Protein AF-A0A645C7M7-F1 (afdb_monomer)

Nearest PDB structures (foldseek):
  3euj-assembly1_A-2  TM=3.164E-01  e=4.384E+00  [Haemophilus] ducreyi 35000HP
  5kso-assembly1_A  TM=2.383E-01  e=7.328E+00  Homo sapiens

Organism: NCBI:txid1076179

Radius of gyration: 16.19 Å; Cα contacts (8 Å, |Δi|>4): 203; chains: 1; bounding box: 40×30×44 Å

Foldseek 3Di:
DVVVVLVVVDQAAAQAAEWFKAFAADPNDTGPHIYDYADFDAPQQADPPPPHHLVCPLVVRCVSDDPVTDHHYDDDCPPCVPPVVVSVVVSVVVCVVVVHDDDDSSVVDDPDDGHHWYWDWDDDPSDPHIGTYIDDDDD

pLDDT: mean 92.8, std 8.86, range [32.25, 98.12]

InterPro domains:
  IPR002509 NodB homology domain [PS51677] (1-103)

Structure (mmCIF, N/CA/C/O backbone):
data_AF-A0A645C7M7-F1
#
_entry.id   AF-A0A645C7M7-F1
#
loop_
_atom_site.group_PDB
_atom_site.id
_atom_site.type_symbol
_atom_site.label_atom_id
_atom_site.label_alt_id
_atom_site.label_comp_id
_atom_site.label_asym_id
_atom_site.label_entity_id
_atom_site.label_seq_id
_atom_site.pdbx_PDB_ins_code
_atom_site.Cartn_x
_atom_site.Cartn_y
_atom_site.Cartn_z
_atom_site.occupancy
_atom_site.B_iso_or_equiv
_atom_site.auth_seq_id
_atom_site.auth_comp_id
_atom_site.auth_asym_id
_atom_site.auth_atom_id
_atom_site.pdbx_PDB_model_num
ATOM 1 N N . MET A 1 1 ? -9.293 14.257 11.957 1.00 81.69 1 MET A N 1
ATOM 2 C CA . MET A 1 1 ? -9.566 13.842 10.559 1.00 81.69 1 MET A CA 1
ATOM 3 C C . MET A 1 1 ? -10.352 12.536 10.499 1.00 81.69 1 MET A C 1
ATOM 5 O O . MET A 1 1 ? -11.421 12.541 9.910 1.00 81.69 1 MET A O 1
ATOM 9 N N . LEU A 1 2 ? -9.898 11.456 11.148 1.00 90.31 2 LEU A N 1
ATOM 10 C CA . LEU A 1 2 ? -10.588 10.152 11.132 1.00 90.31 2 LEU A CA 1
ATOM 11 C C . LEU A 1 2 ? -12.057 10.227 11.597 1.00 90.31 2 LEU A C 1
ATOM 13 O O . LEU A 1 2 ? -12.950 9.805 10.874 1.00 90.31 2 LEU A O 1
ATOM 17 N N . THR A 1 3 ? -12.328 10.889 12.725 1.00 92.62 3 THR A N 1
ATOM 18 C CA . THR A 1 3 ? -13.693 11.095 13.259 1.00 92.62 3 THR A CA 1
ATOM 19 C C . THR A 1 3 ? -14.603 11.945 12.365 1.00 92.62 3 THR A C 1
ATOM 21 O O . THR A 1 3 ? -15.824 11.850 12.452 1.00 92.62 3 THR A O 1
ATOM 24 N N . LEU A 1 4 ? -14.033 12.787 11.494 1.00 94.00 4 LEU A N 1
ATOM 25 C CA . LEU A 1 4 ? -14.804 13.523 10.488 1.00 94.00 4 LEU A CA 1
ATOM 26 C C . LEU A 1 4 ? -15.176 12.611 9.317 1.00 94.00 4 LEU A C 1
ATOM 28 O O . LEU A 1 4 ? -16.325 12.631 8.887 1.00 94.00 4 LEU A O 1
ATOM 32 N N . LYS A 1 5 ? -14.220 11.804 8.836 1.00 93.50 5 LYS A N 1
ATOM 33 C CA . LYS A 1 5 ? -14.413 10.853 7.729 1.00 93.50 5 LYS A CA 1
ATOM 34 C C . LYS A 1 5 ? -15.441 9.770 8.064 1.00 93.50 5 LYS A C 1
ATOM 36 O O . LYS A 1 5 ? -16.193 9.368 7.187 1.00 93.50 5 LYS A O 1
ATOM 41 N N . GLU A 1 6 ? -15.520 9.369 9.331 1.00 93.81 6 GLU A N 1
ATOM 42 C CA . GLU A 1 6 ? -16.493 8.386 9.827 1.00 93.81 6 GLU A CA 1
ATOM 43 C C . GLU A 1 6 ? -17.948 8.747 9.479 1.00 93.81 6 GLU A C 1
ATOM 45 O O . GLU A 1 6 ? -18.754 7.883 9.147 1.00 93.81 6 GLU A O 1
ATOM 50 N N . LYS A 1 7 ? -18.277 10.044 9.459 1.00 95.62 7 LYS A N 1
ATOM 51 C CA . LYS A 1 7 ? -19.629 10.541 9.151 1.00 95.62 7 LYS A CA 1
ATOM 52 C C . LYS A 1 7 ? -20.054 10.321 7.696 1.00 95.62 7 LYS A C 1
ATOM 54 O O . LYS A 1 7 ? -21.224 10.499 7.378 1.00 95.62 7 LYS A O 1
ATOM 59 N N . PHE A 1 8 ? -19.111 9.999 6.812 1.00 95.19 8 PHE A N 1
ATOM 60 C CA . PHE A 1 8 ? -19.372 9.767 5.391 1.00 95.19 8 PHE A CA 1
ATOM 61 C C . PHE A 1 8 ? -19.624 8.294 5.066 1.00 95.19 8 PHE A C 1
ATOM 63 O O . PHE A 1 8 ? -19.978 7.994 3.929 1.00 95.19 8 PHE A O 1
ATOM 70 N N . HIS A 1 9 ? -19.460 7.389 6.040 1.00 92.81 9 HIS A N 1
ATOM 71 C CA . HIS A 1 9 ? -19.729 5.958 5.878 1.00 92.81 9 HIS A CA 1
ATOM 72 C C . HIS A 1 9 ? -18.999 5.343 4.673 1.00 92.81 9 HIS A C 1
ATOM 74 O O . HIS A 1 9 ? -19.567 4.564 3.904 1.00 92.81 9 HIS A O 1
ATOM 80 N N . PHE A 1 10 ? -17.729 5.719 4.484 1.00 96.00 10 PHE A N 1
ATOM 81 C CA . PHE A 1 10 ? -16.894 5.077 3.475 1.00 96.00 10 PHE A CA 1
ATOM 82 C C . PHE A 1 10 ? -16.757 3.587 3.781 1.00 96.00 10 PHE A C 1
ATOM 84 O O . PHE A 1 10 ? -16.712 3.172 4.935 1.00 96.00 10 PHE A O 1
ATOM 91 N N . ARG A 1 11 ? -16.633 2.769 2.735 1.00 96.12 11 ARG A N 1
ATOM 92 C CA . ARG A 1 11 ? -16.390 1.332 2.904 1.00 96.12 11 ARG A CA 1
ATOM 93 C C . ARG A 1 11 ? -15.014 1.053 3.524 1.00 96.12 11 ARG A C 1
ATOM 95 O O . ARG A 1 11 ? -14.846 0.055 4.213 1.00 96.12 11 ARG A O 1
ATOM 102 N N . TYR A 1 12 ? -14.040 1.912 3.239 1.00 97.19 12 TYR A N 1
ATOM 103 C CA . TYR A 1 12 ? -12.692 1.892 3.796 1.00 97.19 12 TYR A CA 1
ATOM 104 C C . TYR A 1 12 ? -12.003 3.236 3.541 1.00 97.19 12 TYR A C 1
ATOM 106 O O . TYR A 1 12 ? -12.460 4.041 2.728 1.00 97.19 12 TYR A O 1
ATOM 114 N N . ASN A 1 13 ? -10.872 3.445 4.202 1.00 97.12 13 ASN A N 1
ATOM 115 C CA . ASN A 1 13 ? -9.914 4.508 3.933 1.00 97.12 13 ASN A CA 1
ATOM 116 C C . ASN A 1 13 ? -8.532 3.901 3.635 1.00 97.12 13 ASN A C 1
ATOM 118 O O . ASN A 1 13 ? -8.300 2.734 3.937 1.00 97.12 13 ASN A O 1
ATOM 122 N N . SER A 1 14 ? -7.630 4.666 3.020 1.00 95.69 14 SER A N 1
ATOM 123 C CA . SER A 1 14 ? -6.263 4.214 2.702 1.00 95.69 14 SER A CA 1
ATOM 124 C C . SER A 1 14 ? -5.240 5.349 2.793 1.00 95.69 14 SER A C 1
ATOM 126 O O . SER A 1 14 ? -4.318 5.455 1.990 1.00 95.69 14 SER A O 1
ATOM 128 N N . ASP A 1 15 ? -5.448 6.261 3.741 1.00 94.00 15 ASP A N 1
ATOM 129 C CA . ASP A 1 15 ? -4.683 7.501 3.910 1.00 94.00 15 ASP A CA 1
ATOM 130 C C . ASP A 1 15 ? -3.641 7.418 5.037 1.00 94.00 15 ASP A C 1
ATOM 132 O O . ASP A 1 15 ? -3.342 8.412 5.700 1.00 94.00 15 ASP A O 1
ATOM 136 N N . CYS A 1 16 ? -3.077 6.231 5.262 1.00 95.06 16 CYS A N 1
ATOM 137 C CA . CYS A 1 16 ? -1.956 6.022 6.176 1.00 95.06 16 CYS A CA 1
ATOM 138 C C . CYS A 1 16 ? -0.974 4.973 5.645 1.00 95.06 16 CYS A C 1
ATOM 140 O O . CYS A 1 16 ? -1.319 4.152 4.800 1.00 95.06 16 CYS A O 1
ATOM 142 N N . ARG A 1 17 ? 0.249 4.976 6.177 1.00 94.56 17 ARG A N 1
ATOM 143 C CA . ARG A 1 17 ? 1.243 3.906 6.010 1.00 94.56 17 ARG A CA 1
ATOM 144 C C . ARG A 1 17 ? 0.978 2.769 6.989 1.00 94.56 17 ARG A C 1
ATOM 146 O O . ARG A 1 17 ? 0.469 3.029 8.073 1.00 94.56 17 ARG A O 1
ATOM 153 N N . GLY A 1 18 ? 1.316 1.534 6.637 1.00 94.38 18 GLY A N 1
ATOM 154 C CA . GLY A 1 18 ? 1.124 0.381 7.521 1.00 94.38 18 GLY A CA 1
ATOM 155 C C . GLY A 1 18 ? 1.199 -0.950 6.786 1.00 94.38 18 GLY A C 1
ATOM 156 O O . GLY A 1 18 ? 1.484 -0.991 5.592 1.00 94.38 18 GLY A O 1
ATOM 157 N N . GLU A 1 19 ? 0.930 -2.031 7.507 1.00 93.88 19 GLU A N 1
ATOM 158 C CA . GLU A 1 19 ? 1.155 -3.401 7.028 1.00 93.88 19 GLU A CA 1
ATOM 159 C C . GLU A 1 19 ? -0.109 -4.264 7.056 1.00 93.88 19 GLU A C 1
ATOM 161 O O . GLU A 1 19 ? -0.205 -5.234 6.307 1.00 93.88 19 GLU A O 1
ATOM 166 N N . THR A 1 20 ? -1.094 -3.917 7.891 1.00 95.38 20 THR A N 1
ATOM 167 C CA . THR A 1 20 ? -2.311 -4.719 8.084 1.00 95.38 20 THR A CA 1
ATOM 168 C C . THR A 1 20 ? -3.562 -3.847 8.104 1.00 95.38 20 THR A C 1
ATOM 170 O O . THR A 1 20 ? -3.507 -2.672 8.455 1.00 95.38 20 THR A O 1
ATOM 173 N N . ILE A 1 21 ? -4.705 -4.423 7.724 1.00 96.62 21 ILE A N 1
ATOM 174 C CA . ILE A 1 21 ? -6.013 -3.754 7.771 1.00 96.62 21 ILE A CA 1
ATOM 175 C C . ILE A 1 21 ? -6.484 -3.678 9.226 1.00 96.62 21 ILE A C 1
ATOM 177 O O . ILE A 1 21 ? -6.429 -4.679 9.941 1.00 96.62 21 ILE A O 1
ATOM 181 N N . PHE A 1 22 ? -6.971 -2.513 9.656 1.00 97.38 22 PHE A N 1
ATOM 182 C CA . PHE A 1 22 ? -7.423 -2.301 11.035 1.00 97.38 22 PHE A CA 1
ATOM 183 C C . PHE A 1 22 ? -8.590 -1.312 11.141 1.00 97.38 22 PHE A C 1
ATOM 185 O O . PHE A 1 22 ? -8.797 -0.477 10.257 1.00 97.38 22 PHE A O 1
ATOM 192 N N . LEU A 1 23 ? -9.328 -1.377 12.250 1.00 97.50 23 LEU A N 1
ATOM 193 C CA . LEU A 1 23 ? -10.304 -0.367 12.660 1.00 97.50 23 LEU A CA 1
ATOM 194 C C . LEU A 1 23 ? -9.605 0.689 13.529 1.00 97.50 23 LEU A C 1
ATOM 196 O O . LEU A 1 23 ? -9.035 0.343 14.568 1.00 97.50 23 LEU A O 1
ATOM 200 N N . PRO A 1 24 ? -9.575 1.973 13.129 1.00 97.00 24 PRO A N 1
ATOM 201 C CA . PRO A 1 24 ? -8.861 2.988 13.893 1.00 97.00 24 PRO A CA 1
ATOM 202 C C . PRO A 1 24 ? -9.497 3.242 15.259 1.00 97.00 24 PRO A C 1
ATOM 204 O O . PRO A 1 24 ? -10.697 3.484 15.350 1.00 97.00 24 PRO A O 1
ATOM 207 N N . VAL A 1 25 ? -8.676 3.295 16.305 1.00 96.94 25 VAL A N 1
ATOM 208 C CA . VAL A 1 25 ? -9.084 3.729 17.646 1.00 96.94 25 VAL A CA 1
ATOM 209 C C . VAL A 1 25 ? -8.645 5.173 17.877 1.00 96.94 25 VAL A C 1
ATOM 211 O O . VAL A 1 25 ? -7.454 5.491 17.812 1.00 96.94 25 VAL A O 1
ATOM 214 N N . VAL A 1 26 ? -9.603 6.050 18.175 1.0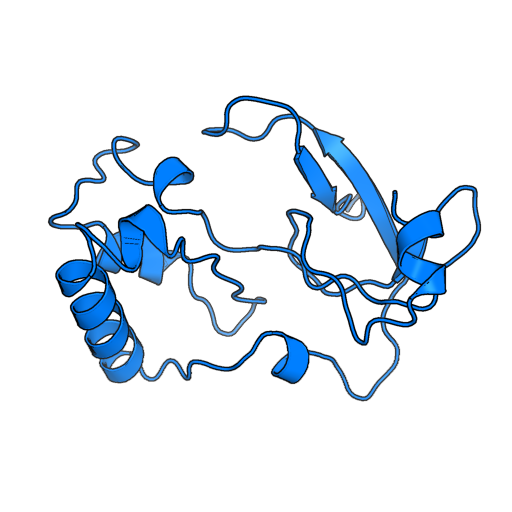0 94.88 26 VAL A N 1
ATOM 215 C CA . VAL A 1 26 ? -9.390 7.475 18.460 1.00 94.88 26 VAL A CA 1
ATOM 216 C C . VAL A 1 26 ? -9.985 7.797 19.825 1.00 94.88 26 VAL A C 1
ATOM 218 O O . VAL A 1 26 ? -11.160 7.535 20.058 1.00 94.88 26 VAL A O 1
ATOM 221 N N . ASP A 1 27 ? -9.171 8.332 20.738 1.00 93.44 27 ASP A N 1
ATOM 222 C CA . ASP A 1 27 ? -9.583 8.691 22.106 1.00 93.44 27 ASP A CA 1
ATOM 223 C C . ASP A 1 27 ? -10.321 7.553 22.843 1.00 93.44 27 ASP A C 1
ATOM 225 O O . ASP A 1 27 ? -11.328 7.755 23.517 1.00 93.44 27 ASP A O 1
ATOM 229 N N . GLY A 1 28 ? -9.830 6.320 22.670 1.00 93.50 28 GLY A N 1
ATOM 230 C CA . GLY A 1 28 ? -10.412 5.111 23.265 1.00 93.50 28 GLY A CA 1
ATOM 231 C C . GLY A 1 28 ? -11.669 4.586 22.564 1.00 93.50 28 GLY A C 1
ATOM 232 O O . GLY A 1 28 ? -12.205 3.565 22.983 1.00 93.50 28 GLY A O 1
ATOM 233 N N . THR A 1 29 ? -12.125 5.242 21.495 1.00 94.81 29 THR A N 1
ATOM 234 C CA . THR A 1 29 ? -13.285 4.823 20.702 1.00 94.81 29 THR A CA 1
ATOM 235 C C . THR A 1 29 ? -12.829 4.181 19.398 1.00 94.81 29 THR A C 1
ATOM 237 O O . THR A 1 29 ? -12.130 4.809 18.603 1.00 94.81 29 THR A O 1
ATOM 240 N N . GLU A 1 30 ? -13.229 2.933 19.168 1.00 96.62 30 GLU A N 1
ATOM 241 C CA . GLU A 1 30 ? -13.068 2.263 17.876 1.00 96.62 30 GLU A CA 1
ATOM 242 C C . GLU A 1 30 ? -14.042 2.861 16.850 1.00 96.62 30 GLU A C 1
ATOM 244 O O . GLU A 1 30 ? -15.227 3.046 17.130 1.00 96.62 30 GLU A O 1
ATOM 249 N N . LEU A 1 31 ? -13.529 3.201 15.669 1.00 96.56 31 LEU A N 1
ATOM 250 C CA . LEU A 1 31 ? -14.324 3.658 14.532 1.00 96.56 31 LEU A CA 1
ATOM 251 C C . LEU A 1 31 ? -14.782 2.466 13.687 1.00 96.56 31 LEU A C 1
ATOM 253 O O . LEU A 1 31 ? -14.116 1.436 13.658 1.00 96.56 31 LEU A O 1
ATOM 257 N N . SER A 1 32 ? -15.884 2.615 12.950 1.00 95.94 32 SER A N 1
ATOM 258 C CA . SER A 1 32 ? -16.443 1.534 12.125 1.00 95.94 32 SER A CA 1
ATOM 259 C C . SER A 1 32 ? -15.851 1.455 10.716 1.00 95.94 32 SER A C 1
ATOM 261 O O . SER A 1 32 ? -15.965 0.419 10.061 1.00 95.94 32 SER A O 1
ATOM 263 N N . THR A 1 33 ? -15.193 2.519 10.240 1.00 97.00 33 THR A N 1
ATOM 264 C CA . THR A 1 33 ? -14.565 2.531 8.912 1.00 97.00 33 THR A CA 1
ATOM 265 C C . THR A 1 33 ? -13.129 1.988 8.960 1.00 97.00 33 THR A C 1
ATOM 267 O O . THR A 1 33 ? -12.263 2.632 9.563 1.00 97.00 33 THR A O 1
ATOM 270 N N . PRO A 1 34 ? -12.813 0.874 8.272 1.00 97.19 34 PRO A N 1
ATOM 271 C CA . PRO A 1 34 ? -11.469 0.306 8.280 1.00 97.19 34 PRO A CA 1
ATOM 272 C C . PRO A 1 34 ? -10.462 1.150 7.497 1.00 97.19 34 PRO A C 1
ATOM 274 O O . PRO A 1 34 ? -10.800 1.819 6.518 1.00 97.19 34 PRO A O 1
ATOM 277 N N . GLN A 1 35 ? -9.201 1.066 7.909 1.00 97.38 35 GLN A N 1
ATOM 278 C CA . GLN A 1 35 ? -8.048 1.522 7.141 1.00 97.38 35 GLN A CA 1
ATOM 279 C C . GLN A 1 35 ? -7.413 0.345 6.406 1.00 97.38 35 GLN A C 1
ATOM 281 O O . GLN A 1 35 ? -7.179 -0.705 7.002 1.00 97.38 35 GLN A O 1
ATOM 286 N N . ILE A 1 36 ? -7.093 0.549 5.130 1.00 97.50 36 ILE A N 1
ATOM 287 C CA . ILE A 1 36 ? -6.244 -0.312 4.306 1.00 97.50 36 ILE A CA 1
ATOM 288 C C . ILE A 1 36 ? -4.958 0.480 4.034 1.00 97.50 36 ILE A C 1
ATOM 290 O O . ILE A 1 36 ? -4.941 1.326 3.137 1.00 97.50 36 ILE A O 1
ATOM 294 N N . PRO A 1 37 ? -3.907 0.301 4.846 1.00 96.19 37 PRO A N 1
ATOM 295 C CA . PRO A 1 37 ? -2.723 1.149 4.753 1.00 96.19 37 PRO A CA 1
ATOM 296 C C . PRO A 1 37 ? -1.916 0.950 3.469 1.00 96.19 37 PRO A C 1
ATOM 298 O O . PRO A 1 37 ? -1.859 -0.141 2.914 1.00 96.19 37 PRO A O 1
ATOM 301 N N . LEU A 1 38 ? -1.217 1.990 3.024 1.00 95.06 38 LEU A N 1
ATOM 302 C CA . LEU A 1 38 ? -0.235 1.886 1.949 1.00 95.06 38 LEU A CA 1
ATOM 303 C C . LEU A 1 38 ? 1.009 1.148 2.464 1.00 95.06 38 LEU A C 1
ATOM 305 O O . LEU A 1 38 ? 1.741 1.688 3.302 1.00 95.06 38 LEU A O 1
ATOM 309 N N . SER A 1 39 ? 1.255 -0.056 1.950 1.00 94.31 39 SER A N 1
ATOM 310 C CA . SER A 1 39 ? 2.345 -0.935 2.399 1.00 94.31 39 SER A CA 1
ATOM 311 C C . SER A 1 39 ? 3.543 -0.982 1.448 1.00 94.31 39 SER A C 1
ATOM 313 O O . SER A 1 39 ? 4.623 -1.418 1.844 1.00 94.31 39 SER A O 1
ATOM 315 N N . MET A 1 40 ? 3.381 -0.519 0.205 1.00 94.88 40 MET A N 1
ATOM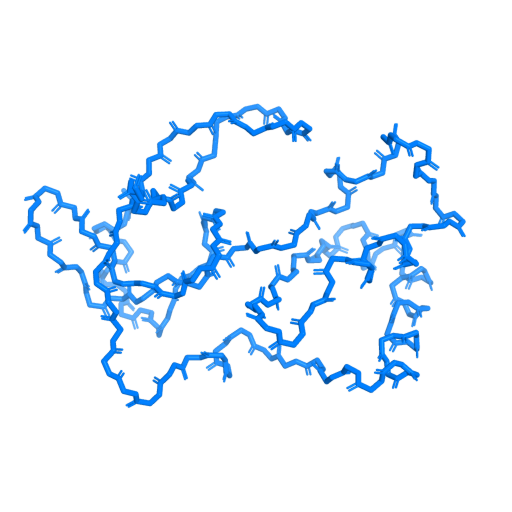 316 C CA . MET A 1 40 ? 4.460 -0.427 -0.783 1.00 94.88 40 MET A CA 1
ATOM 317 C C . MET A 1 40 ? 4.968 1.015 -0.917 1.00 94.88 40 MET A C 1
ATOM 319 O O . MET A 1 40 ? 4.185 1.958 -0.732 1.00 94.88 40 MET A O 1
ATOM 323 N N . PRO A 1 41 ? 6.260 1.217 -1.237 1.00 92.62 41 PRO A N 1
ATOM 324 C CA . PRO A 1 41 ? 6.796 2.555 -1.440 1.00 92.62 41 PRO A CA 1
ATOM 325 C C . PRO A 1 41 ? 6.139 3.231 -2.647 1.00 92.62 41 PRO A C 1
ATOM 327 O O . PRO A 1 41 ? 5.782 2.575 -3.626 1.00 92.62 41 PRO A O 1
ATOM 330 N N . THR A 1 42 ? 5.988 4.550 -2.583 1.00 91.50 42 THR A N 1
ATOM 331 C CA . THR A 1 42 ? 5.585 5.356 -3.742 1.00 91.50 42 THR A CA 1
ATOM 332 C C . THR A 1 42 ? 6.750 5.600 -4.702 1.00 91.50 42 THR A C 1
ATOM 334 O O . THR A 1 42 ? 7.915 5.354 -4.384 1.00 91.50 42 THR A O 1
ATOM 337 N N . TYR A 1 43 ? 6.446 6.106 -5.898 1.00 91.38 43 TYR A N 1
ATOM 338 C CA . TYR A 1 43 ? 7.448 6.497 -6.888 1.00 91.38 43 TYR A CA 1
ATOM 339 C C . TYR A 1 43 ? 8.534 7.433 -6.333 1.00 91.38 43 TYR A C 1
ATOM 341 O O . TYR A 1 43 ? 9.722 7.132 -6.435 1.00 91.38 43 TYR A O 1
ATOM 349 N N . ASP A 1 44 ? 8.130 8.512 -5.669 1.00 88.06 44 ASP A N 1
ATOM 350 C CA . ASP A 1 44 ? 8.993 9.499 -5.009 1.00 88.06 44 ASP A CA 1
ATOM 351 C C . ASP A 1 44 ? 9.748 8.940 -3.790 1.00 88.06 44 ASP A C 1
ATOM 353 O O . ASP A 1 44 ? 10.804 9.450 -3.409 1.00 88.06 44 ASP A O 1
ATOM 357 N N . GLU A 1 45 ? 9.243 7.864 -3.182 1.00 90.31 45 GLU A N 1
ATOM 358 C CA . GLU A 1 45 ? 9.919 7.189 -2.075 1.00 90.31 45 GLU A CA 1
ATOM 359 C C . GLU A 1 45 ? 11.061 6.277 -2.540 1.00 90.31 45 GLU A C 1
ATOM 361 O O . GLU A 1 45 ? 12.026 6.059 -1.798 1.00 90.31 45 GLU A O 1
ATOM 366 N N . LEU A 1 46 ? 10.979 5.754 -3.761 1.00 90.94 46 LEU A N 1
ATOM 367 C CA . LEU A 1 46 ? 11.929 4.763 -4.253 1.00 90.94 46 LEU A CA 1
ATOM 368 C C . LEU A 1 46 ? 12.916 5.343 -5.272 1.00 90.94 46 LEU A C 1
ATOM 370 O O . LEU A 1 46 ? 14.102 5.018 -5.217 1.00 90.94 46 LEU A O 1
ATOM 374 N N . LEU A 1 47 ? 12.465 6.212 -6.180 1.00 91.38 47 LEU A N 1
ATOM 375 C CA . LEU 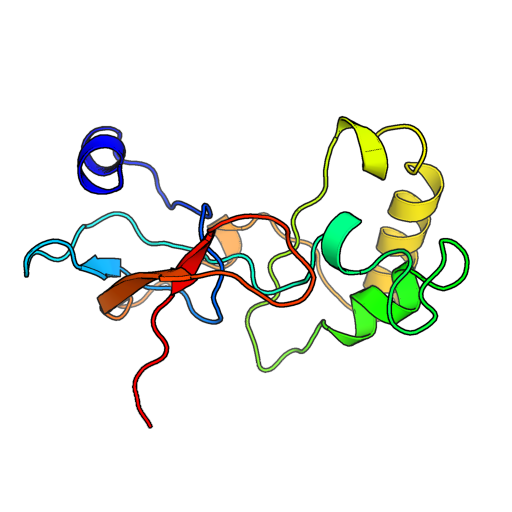A 1 47 ? 13.308 6.747 -7.247 1.00 91.38 47 LEU A CA 1
ATOM 376 C C . LEU A 1 47 ? 14.470 7.596 -6.708 1.00 91.38 47 LEU A C 1
ATOM 378 O O . LEU A 1 47 ? 14.305 8.427 -5.820 1.00 91.38 47 LEU A O 1
ATOM 382 N N . GLY A 1 48 ? 15.658 7.423 -7.294 1.00 90.19 48 GLY A N 1
ATOM 383 C CA . GLY A 1 48 ? 16.842 8.220 -6.973 1.00 90.19 48 GLY A CA 1
ATOM 384 C C . GLY A 1 48 ? 17.518 7.809 -5.666 1.00 90.19 48 GLY A C 1
ATOM 385 O O . GLY A 1 48 ? 18.476 8.454 -5.241 1.00 90.19 48 GLY A O 1
ATOM 386 N N . ARG A 1 49 ? 17.053 6.731 -5.027 1.00 89.12 49 ARG A N 1
ATOM 387 C CA . ARG A 1 49 ? 17.589 6.219 -3.762 1.00 89.12 49 ARG A CA 1
ATOM 388 C C . ARG A 1 49 ? 18.117 4.813 -3.924 1.00 89.12 49 ARG A C 1
ATOM 390 O O . ARG A 1 49 ? 17.591 4.041 -4.712 1.00 89.12 49 ARG A O 1
ATOM 397 N N . ASN A 1 50 ? 19.163 4.474 -3.172 1.00 88.44 50 ASN A N 1
ATOM 398 C CA . ASN A 1 50 ? 19.739 3.124 -3.136 1.00 88.44 50 ASN A CA 1
ATOM 399 C C . ASN A 1 50 ? 20.030 2.529 -4.534 1.00 88.44 50 ASN A C 1
ATOM 401 O O . ASN A 1 50 ? 19.897 1.327 -4.744 1.00 88.44 50 ASN A O 1
ATOM 405 N N . GLY A 1 51 ? 20.407 3.377 -5.500 1.00 91.44 51 GLY A N 1
ATOM 406 C CA . GLY A 1 51 ? 20.692 2.964 -6.879 1.00 91.44 51 GLY A CA 1
ATOM 407 C C . GLY A 1 51 ? 19.461 2.711 -7.759 1.00 91.44 51 GLY A C 1
ATOM 408 O O . GLY A 1 51 ? 19.601 2.132 -8.838 1.00 91.44 51 GLY A O 1
ATOM 409 N N . VAL A 1 52 ? 18.266 3.129 -7.333 1.00 95.06 52 VAL A N 1
ATOM 410 C CA . VAL A 1 52 ? 17.049 3.043 -8.146 1.00 95.06 52 VAL A CA 1
ATOM 411 C C . VAL A 1 52 ? 16.978 4.211 -9.130 1.00 95.06 52 VAL A C 1
ATOM 413 O O . VAL A 1 52 ? 17.025 5.381 -8.749 1.00 95.06 52 VAL A O 1
ATOM 416 N N . ALA A 1 53 ? 16.822 3.882 -10.405 1.00 94.94 53 ALA A N 1
ATOM 417 C CA . ALA A 1 53 ? 16.597 4.787 -11.525 1.00 94.94 53 ALA A CA 1
ATOM 418 C C . ALA A 1 53 ? 15.413 4.267 -12.359 1.00 94.94 53 ALA A C 1
ATOM 420 O O . ALA A 1 53 ? 14.984 3.133 -12.170 1.00 94.94 53 ALA A O 1
ATOM 421 N N . HIS A 1 54 ? 14.905 5.044 -13.323 1.00 93.69 54 HIS A N 1
ATOM 422 C CA . HIS A 1 54 ? 13.762 4.602 -14.145 1.00 93.69 54 HIS A CA 1
ATOM 423 C C . HIS A 1 54 ? 13.983 3.214 -14.768 1.00 93.69 54 HIS A C 1
ATOM 425 O O . HIS A 1 54 ? 13.088 2.380 -14.747 1.00 93.69 54 HIS A O 1
ATOM 431 N N . ALA A 1 55 ? 15.202 2.936 -15.243 1.00 95.06 55 ALA A N 1
ATOM 432 C CA . ALA A 1 55 ? 15.539 1.686 -15.925 1.00 95.06 55 ALA A CA 1
ATOM 433 C C . ALA A 1 55 ? 15.442 0.420 -15.050 1.00 95.06 55 ALA A C 1
ATOM 435 O O . ALA A 1 55 ? 15.389 -0.676 -15.592 1.00 95.06 55 ALA A O 1
ATOM 436 N N . ASN A 1 56 ? 15.462 0.541 -13.718 1.00 96.19 56 ASN A N 1
ATOM 437 C CA . ASN A 1 56 ? 15.337 -0.599 -12.801 1.00 96.19 56 ASN A CA 1
ATOM 438 C C . ASN A 1 56 ? 14.207 -0.423 -11.771 1.00 96.19 56 ASN A C 1
ATOM 440 O O . ASN A 1 56 ? 14.073 -1.248 -10.868 1.00 96.19 56 ASN A O 1
ATOM 444 N N . TYR A 1 57 ? 13.398 0.632 -11.904 1.00 96.12 57 TYR A N 1
ATOM 445 C CA . TYR A 1 57 ? 12.371 1.002 -10.935 1.00 96.12 57 TYR A CA 1
ATOM 446 C C . TYR A 1 57 ? 11.322 -0.100 -10.757 1.00 96.12 57 TYR A C 1
ATOM 448 O O . TYR A 1 57 ? 11.078 -0.519 -9.630 1.00 96.12 57 TYR A O 1
ATOM 456 N N . ASN A 1 58 ? 10.749 -0.612 -11.850 1.00 97.12 58 ASN A N 1
ATOM 457 C CA . ASN A 1 58 ? 9.682 -1.618 -11.791 1.00 97.12 58 ASN A CA 1
ATOM 458 C C . ASN A 1 58 ? 10.142 -2.918 -11.129 1.00 97.12 58 ASN A C 1
ATOM 460 O O . ASN A 1 58 ? 9.462 -3.449 -10.254 1.00 97.12 58 ASN A O 1
ATOM 464 N N . GLU A 1 59 ? 11.326 -3.397 -11.510 1.00 96.75 59 GLU A N 1
ATOM 465 C CA . GLU A 1 59 ? 11.964 -4.570 -10.911 1.00 96.75 59 GLU A CA 1
ATOM 466 C C . GLU A 1 59 ? 12.139 -4.390 -9.399 1.00 96.75 59 GLU A C 1
ATOM 468 O O . GLU A 1 59 ? 11.720 -5.242 -8.614 1.00 96.75 59 GLU A O 1
ATOM 473 N N . LYS A 1 60 ? 12.673 -3.233 -8.989 1.00 96.19 60 LYS A N 1
ATOM 474 C CA . LYS A 1 60 ? 12.898 -2.882 -7.583 1.00 96.19 60 LYS A CA 1
ATOM 475 C C . LYS A 1 60 ? 11.604 -2.700 -6.800 1.00 96.19 60 LYS A C 1
ATOM 477 O O . LYS A 1 60 ? 11.543 -3.097 -5.643 1.00 96.19 60 LYS A O 1
ATOM 482 N N . LEU A 1 61 ? 10.565 -2.135 -7.407 1.00 95.88 61 LEU A N 1
ATOM 483 C CA . LEU A 1 61 ? 9.258 -1.990 -6.774 1.00 95.88 61 LEU A CA 1
ATOM 484 C C . LEU A 1 61 ? 8.595 -3.354 -6.552 1.00 95.88 61 LEU A C 1
ATOM 486 O O . LEU A 1 61 ? 8.035 -3.606 -5.487 1.00 95.88 61 LEU A O 1
ATOM 490 N N . LEU A 1 62 ? 8.687 -4.254 -7.532 1.00 96.62 62 LEU A N 1
ATOM 491 C CA . LEU A 1 62 ? 8.107 -5.593 -7.440 1.00 96.62 62 LEU A CA 1
ATOM 492 C C . LEU A 1 62 ? 8.832 -6.494 -6.428 1.00 96.62 62 LEU A C 1
ATOM 494 O O . LEU A 1 62 ? 8.218 -7.437 -5.940 1.00 96.62 62 LEU A O 1
ATOM 498 N N . GLU A 1 63 ? 10.082 -6.199 -6.046 1.00 95.00 63 GLU A N 1
ATOM 499 C CA . GLU A 1 63 ? 10.752 -6.853 -4.901 1.00 95.00 63 GLU A CA 1
ATOM 500 C C . GLU A 1 63 ? 10.017 -6.602 -3.569 1.00 95.00 63 GLU A C 1
ATOM 502 O O . GLU A 1 63 ? 10.147 -7.391 -2.633 1.00 95.00 63 GLU A O 1
ATOM 507 N N . PHE A 1 64 ? 9.210 -5.536 -3.468 1.00 93.81 64 PHE A N 1
ATOM 508 C CA . PHE A 1 64 ? 8.381 -5.293 -2.288 1.00 93.81 64 PHE A CA 1
ATOM 509 C C . PHE A 1 64 ? 7.107 -6.131 -2.272 1.00 93.81 64 PHE A C 1
ATOM 511 O O . PHE A 1 64 ? 6.505 -6.224 -1.206 1.00 93.81 6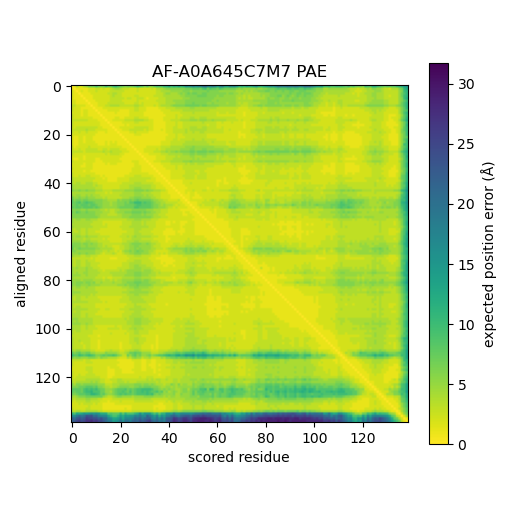4 PHE A O 1
ATOM 518 N N . ALA A 1 65 ? 6.680 -6.732 -3.383 1.00 94.62 65 ALA A N 1
ATOM 519 C CA . ALA A 1 65 ? 5.485 -7.564 -3.397 1.00 94.62 65 ALA A CA 1
ATOM 520 C C . ALA A 1 65 ? 5.770 -8.928 -2.745 1.00 94.62 65 ALA A C 1
ATOM 522 O O . ALA A 1 65 ? 6.761 -9.580 -3.066 1.00 94.62 65 ALA A O 1
ATOM 523 N N . SER A 1 66 ? 4.911 -9.379 -1.828 1.00 94.00 66 SER A N 1
ATOM 524 C CA . SER A 1 66 ? 5.011 -10.724 -1.239 1.00 94.00 66 SER A CA 1
ATOM 525 C C . SER A 1 66 ? 3.629 -11.322 -0.957 1.00 94.00 66 SER A C 1
ATOM 527 O O . SER A 1 66 ? 2.745 -10.589 -0.511 1.00 94.00 66 SER A O 1
ATOM 529 N N . PRO A 1 67 ? 3.426 -12.636 -1.180 1.00 92.06 67 PRO A N 1
ATOM 530 C CA . PRO A 1 67 ? 2.161 -13.305 -0.873 1.00 92.06 67 PRO A CA 1
ATOM 531 C C . PRO A 1 67 ? 1.841 -13.340 0.631 1.00 92.06 67 PRO A C 1
ATOM 533 O O . PRO A 1 67 ? 0.679 -13.480 0.998 1.00 92.06 67 PRO A O 1
ATOM 536 N N . ASP A 1 68 ? 2.846 -13.179 1.496 1.00 91.50 68 ASP A N 1
ATOM 537 C CA . ASP A 1 68 ? 2.697 -13.291 2.953 1.00 91.50 68 ASP A CA 1
ATOM 538 C C . ASP A 1 68 ? 2.294 -11.968 3.627 1.00 91.50 68 ASP A C 1
ATOM 540 O O . ASP A 1 68 ? 2.162 -11.899 4.849 1.00 91.50 68 ASP A O 1
ATOM 544 N N . LYS A 1 69 ? 2.121 -10.892 2.849 1.00 90.69 69 LYS A N 1
ATOM 545 C CA . LYS A 1 69 ? 1.772 -9.564 3.362 1.00 90.69 69 LYS A CA 1
ATOM 546 C C . LYS A 1 69 ? 0.785 -8.840 2.457 1.00 90.69 69 LYS A C 1
ATOM 548 O O . LYS A 1 69 ? 0.593 -9.187 1.295 1.00 90.69 69 LYS A O 1
ATOM 553 N N . MET A 1 70 ? 0.184 -7.780 2.986 1.00 91.50 70 MET A N 1
ATOM 554 C CA . MET A 1 70 ? -0.633 -6.875 2.186 1.00 91.50 70 MET A CA 1
ATOM 555 C C . MET A 1 70 ? 0.253 -6.089 1.212 1.00 91.50 70 MET A C 1
ATOM 557 O O . MET A 1 70 ? 1.268 -5.515 1.612 1.00 91.50 70 MET A O 1
ATOM 561 N N . ASN A 1 71 ? -0.164 -6.003 -0.049 1.00 95.44 71 ASN A N 1
ATOM 562 C CA . ASN A 1 71 ? 0.523 -5.246 -1.095 1.00 95.44 71 ASN A CA 1
ATOM 563 C C . ASN A 1 71 ? -0.413 -4.141 -1.588 1.00 95.44 71 ASN A C 1
ATOM 565 O O . ASN A 1 71 ? -1.303 -4.399 -2.396 1.00 95.44 71 ASN A O 1
ATOM 569 N N . LEU A 1 72 ? -0.243 -2.925 -1.068 1.00 96.25 72 LEU A N 1
ATOM 570 C CA . LEU A 1 72 ? -1.001 -1.762 -1.511 1.00 96.25 72 LEU A CA 1
ATOM 571 C C . LEU A 1 72 ? -0.053 -0.676 -2.016 1.00 96.25 72 LEU A C 1
ATOM 573 O O . LEU A 1 72 ? 0.710 -0.088 -1.245 1.00 96.25 72 LEU A O 1
ATOM 577 N N . LEU A 1 73 ? -0.132 -0.436 -3.324 1.00 95.56 73 LEU A N 1
ATOM 578 C CA . LEU A 1 73 ? 0.655 0.538 -4.066 1.00 95.56 73 LEU A CA 1
ATOM 579 C C . LEU A 1 73 ? -0.195 1.766 -4.401 1.00 95.56 73 LEU A C 1
ATOM 581 O O . LEU A 1 73 ? -1.329 1.640 -4.862 1.00 95.56 73 LEU A O 1
ATOM 585 N N . THR A 1 74 ? 0.389 2.947 -4.227 1.00 94.06 74 THR A N 1
ATOM 586 C CA . THR A 1 74 ? -0.165 4.199 -4.749 1.00 94.06 74 THR A CA 1
ATOM 587 C C . THR A 1 74 ? 0.484 4.518 -6.083 1.00 94.06 74 THR A C 1
ATOM 589 O O . THR A 1 74 ? 1.706 4.470 -6.195 1.00 94.06 74 THR A O 1
ATOM 592 N N . VAL A 1 75 ? -0.343 4.884 -7.059 1.00 94.62 75 VAL A N 1
ATOM 593 C CA . VAL A 1 75 ? 0.069 5.295 -8.404 1.00 94.62 75 VAL A CA 1
ATOM 594 C C . VAL A 1 75 ? -0.427 6.721 -8.627 1.00 94.62 75 VAL A C 1
ATOM 596 O O . VAL A 1 75 ? -1.619 6.986 -8.445 1.00 94.62 75 VAL A O 1
ATOM 599 N N . HIS A 1 76 ? 0.455 7.647 -9.001 1.00 93.69 76 HIS A N 1
ATOM 600 C CA . HIS A 1 76 ? 0.078 9.042 -9.226 1.00 93.69 76 HIS A CA 1
ATOM 601 C C . HIS A 1 76 ? -0.318 9.249 -10.683 1.00 93.69 76 HIS A C 1
ATOM 603 O O . HIS A 1 76 ? 0.453 9.015 -11.613 1.00 93.69 76 HIS A O 1
ATOM 609 N N . ALA A 1 77 ? -1.531 9.753 -10.897 1.00 93.94 77 ALA A N 1
ATOM 610 C CA . ALA A 1 77 ? -2.013 10.038 -12.245 1.00 93.94 77 ALA A CA 1
ATOM 611 C C . ALA A 1 77 ? -1.118 11.055 -12.979 1.00 93.94 77 ALA A C 1
ATOM 613 O O . ALA A 1 77 ? -0.932 10.955 -14.187 1.00 93.94 77 ALA A O 1
ATOM 614 N N . GLU A 1 78 ? -0.538 12.013 -12.254 1.00 93.56 78 GLU A N 1
ATOM 615 C CA . GLU A 1 78 ? 0.297 13.073 -12.828 1.00 93.56 78 GLU A CA 1
ATOM 616 C C . GLU A 1 78 ? 1.691 12.598 -13.274 1.00 93.56 78 GLU A C 1
ATOM 618 O O . GLU A 1 78 ? 2.247 13.160 -14.219 1.00 93.56 78 GLU A O 1
ATOM 623 N N . VAL A 1 79 ? 2.241 11.549 -12.646 1.00 92.00 79 VAL A N 1
ATOM 624 C CA . VAL A 1 79 ? 3.575 11.016 -12.963 1.00 92.00 79 VAL A CA 1
ATOM 625 C C . VAL A 1 79 ? 3.460 9.686 -13.698 1.00 92.00 79 VAL A C 1
ATOM 627 O O . VAL A 1 79 ? 3.723 9.636 -14.901 1.00 92.00 79 VAL A O 1
ATOM 630 N N . GLU A 1 80 ? 3.038 8.623 -13.012 1.00 95.31 80 GLU A N 1
ATOM 631 C CA . GLU A 1 80 ? 2.879 7.273 -13.568 1.00 95.31 80 GLU A CA 1
ATOM 632 C C . GLU A 1 80 ? 1.746 7.176 -14.598 1.00 95.31 80 GLU A C 1
ATOM 634 O O . GLU A 1 80 ? 1.794 6.311 -15.464 1.00 95.31 80 GLU A O 1
ATOM 639 N N . GLY A 1 81 ? 0.762 8.080 -14.566 1.00 93.62 81 GLY A N 1
ATOM 640 C CA . GLY A 1 81 ? -0.244 8.218 -15.631 1.00 93.62 81 GLY A CA 1
ATOM 641 C C . GLY A 1 81 ? 0.158 9.160 -16.776 1.00 93.62 81 GLY A C 1
ATOM 642 O O . GLY A 1 81 ? -0.536 9.221 -17.789 1.00 93.62 81 GLY A O 1
ATOM 643 N N . GLY A 1 82 ? 1.260 9.899 -16.624 1.00 95.00 82 GLY A N 1
ATOM 644 C CA . GLY A 1 82 ? 1.726 10.912 -17.568 1.00 95.00 82 GLY A CA 1
ATOM 645 C C . GLY A 1 82 ? 3.083 10.554 -18.164 1.00 95.00 82 GLY A C 1
ATOM 646 O O . GLY A 1 82 ? 3.208 9.642 -18.978 1.00 95.00 82 GLY A O 1
ATOM 647 N N . VAL A 1 83 ? 4.123 11.283 -17.756 1.00 94.69 83 VAL A N 1
ATOM 648 C CA . VAL A 1 83 ? 5.492 11.109 -18.278 1.00 94.69 83 VAL A CA 1
ATOM 649 C C . VAL A 1 83 ? 6.048 9.695 -18.066 1.00 94.69 83 VAL A C 1
ATOM 651 O O . VAL A 1 83 ? 6.852 9.230 -18.870 1.00 94.69 83 VAL A O 1
ATOM 654 N N . CYS A 1 84 ? 5.593 8.990 -17.026 1.00 95.50 84 CYS A N 1
ATOM 655 C CA . CYS A 1 84 ? 5.995 7.618 -16.722 1.00 95.50 84 CYS A CA 1
ATOM 656 C C . CYS A 1 84 ? 4.968 6.561 -17.173 1.00 95.50 84 CYS A C 1
ATOM 658 O O . CYS A 1 84 ? 5.086 5.409 -16.763 1.00 95.50 84 CYS A O 1
ATOM 660 N N . ALA A 1 85 ? 4.003 6.902 -18.036 1.00 96.81 85 ALA A N 1
ATOM 661 C CA . ALA A 1 85 ? 2.966 5.965 -18.486 1.00 96.81 85 ALA A CA 1
ATOM 662 C C . ALA A 1 85 ? 3.529 4.678 -19.110 1.00 96.81 85 ALA A C 1
ATOM 664 O O . ALA A 1 85 ? 3.073 3.589 -18.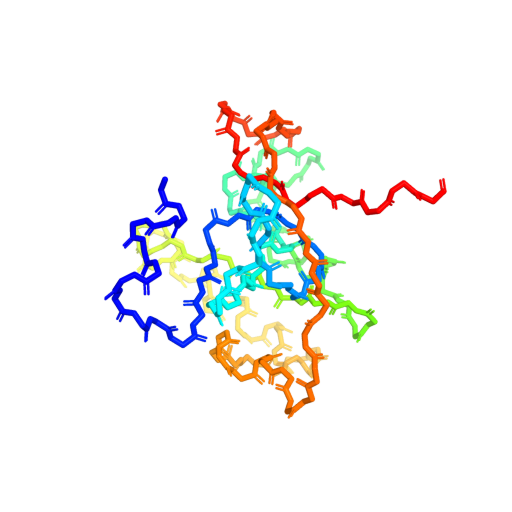776 1.00 96.81 85 ALA A O 1
ATOM 665 N N . GLY A 1 86 ? 4.568 4.778 -19.948 1.00 97.00 86 GLY A N 1
ATOM 666 C CA . GLY A 1 86 ? 5.217 3.594 -20.529 1.00 97.00 86 GLY A CA 1
ATOM 667 C C . GLY A 1 86 ? 5.910 2.710 -19.483 1.00 97.00 86 GLY A C 1
ATOM 668 O O . GLY A 1 86 ? 5.885 1.488 -19.585 1.00 97.00 86 GLY A O 1
ATOM 669 N N . MET A 1 87 ? 6.470 3.316 -18.431 1.00 96.25 87 MET A N 1
ATOM 670 C CA . MET A 1 87 ? 7.041 2.574 -17.304 1.00 96.25 87 MET A CA 1
ATOM 671 C C . MET A 1 87 ? 5.936 1.883 -16.493 1.00 96.25 87 MET A C 1
ATOM 673 O O . MET A 1 87 ? 6.115 0.747 -16.066 1.00 96.25 87 MET A O 1
ATOM 677 N N . PHE A 1 88 ? 4.778 2.523 -16.309 1.00 97.25 88 PHE A N 1
ATOM 678 C CA . PHE A 1 88 ? 3.640 1.886 -15.649 1.00 97.25 88 PHE A CA 1
ATOM 679 C C . PHE A 1 88 ? 3.063 0.728 -16.478 1.00 97.25 88 PHE A C 1
ATOM 681 O O . PHE A 1 88 ? 2.773 -0.325 -15.922 1.00 97.25 88 PHE A O 1
ATOM 688 N N . GLU A 1 89 ? 2.970 0.858 -17.803 1.00 97.94 89 GLU A N 1
ATOM 689 C CA . GLU A 1 89 ? 2.580 -0.249 -18.689 1.00 97.94 89 GLU A CA 1
ATOM 690 C C . GLU A 1 89 ? 3.529 -1.453 -18.550 1.00 97.94 89 GLU A C 1
ATOM 692 O O . GLU A 1 89 ? 3.084 -2.591 -18.394 1.00 97.94 89 GLU A O 1
ATOM 697 N N . GLU A 1 90 ? 4.841 -1.208 -18.517 1.00 97.69 90 GLU A N 1
ATOM 698 C CA . GLU A 1 90 ? 5.836 -2.254 -18.266 1.00 97.69 90 GLU A CA 1
ATOM 699 C C . GLU A 1 90 ? 5.659 -2.907 -16.884 1.00 97.69 90 GLU A C 1
ATOM 701 O O . GLU A 1 90 ? 5.737 -4.132 -16.773 1.00 97.69 90 GLU A O 1
ATOM 706 N N . PHE A 1 91 ? 5.356 -2.127 -15.841 1.00 97.50 91 PHE A N 1
ATOM 707 C CA . PHE A 1 91 ? 5.049 -2.665 -14.513 1.00 97.50 91 PHE A CA 1
ATOM 708 C C . PHE A 1 91 ? 3.879 -3.655 -14.560 1.00 97.50 91 PHE A C 1
ATOM 710 O O . PHE A 1 91 ? 3.975 -4.731 -13.969 1.00 97.50 91 PHE A O 1
ATOM 717 N N . LEU A 1 92 ? 2.802 -3.331 -15.285 1.00 97.69 92 LEU A N 1
ATOM 718 C CA . LEU A 1 92 ? 1.641 -4.216 -15.428 1.00 97.69 92 LEU A CA 1
ATOM 719 C C . LEU A 1 92 ? 2.027 -5.541 -16.102 1.00 97.69 92 LEU A C 1
ATOM 721 O O . LEU A 1 92 ? 1.631 -6.610 -15.631 1.00 97.69 92 LEU A O 1
ATOM 725 N N . HIS A 1 93 ? 2.837 -5.490 -17.165 1.00 98.12 93 HIS A N 1
ATOM 726 C CA . HIS A 1 93 ? 3.330 -6.693 -17.840 1.00 98.12 93 HIS A CA 1
ATOM 727 C C . HIS A 1 93 ? 4.222 -7.548 -16.932 1.00 98.12 93 HIS A C 1
ATOM 729 O O . HIS A 1 93 ? 4.047 -8.766 -16.871 1.00 98.12 93 HIS A O 1
ATOM 735 N N . LEU A 1 94 ? 5.148 -6.928 -16.196 1.00 98.00 94 LEU A N 1
ATOM 736 C CA . LEU A 1 94 ? 6.035 -7.632 -15.268 1.00 98.00 94 LEU A CA 1
ATOM 737 C C . LEU A 1 94 ? 5.265 -8.246 -14.094 1.00 98.00 94 LEU A C 1
ATOM 739 O O . LEU A 1 94 ? 5.529 -9.389 -13.724 1.00 98.00 94 LEU A O 1
ATOM 743 N N . ALA A 1 95 ? 4.294 -7.525 -13.528 1.00 97.56 95 ALA A N 1
ATOM 744 C CA . ALA A 1 95 ? 3.430 -8.036 -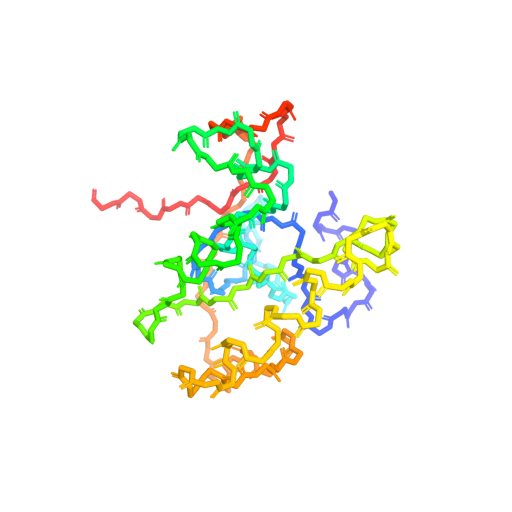12.468 1.00 97.56 95 ALA A CA 1
ATOM 745 C C . ALA A 1 95 ? 2.650 -9.272 -12.945 1.00 97.56 95 ALA A C 1
ATOM 747 O O . ALA A 1 95 ? 2.695 -10.318 -12.294 1.00 97.56 95 ALA A O 1
ATOM 748 N N . ALA A 1 96 ? 2.029 -9.192 -14.126 1.00 97.56 96 ALA A N 1
ATOM 749 C CA . ALA A 1 96 ? 1.313 -10.315 -14.725 1.00 97.56 96 ALA A CA 1
ATOM 750 C C . ALA A 1 96 ? 2.238 -11.513 -15.002 1.00 97.56 96 ALA A C 1
ATOM 752 O O . ALA A 1 96 ? 1.886 -12.650 -14.689 1.00 97.56 96 ALA A O 1
ATOM 753 N N . ALA A 1 97 ? 3.449 -11.274 -15.517 1.00 97.56 97 ALA A N 1
ATOM 754 C CA . ALA A 1 97 ? 4.444 -12.323 -15.751 1.00 97.56 97 ALA A CA 1
ATOM 755 C C . ALA A 1 97 ? 4.910 -13.014 -14.454 1.00 97.56 97 ALA A C 1
ATOM 757 O O . ALA A 1 97 ? 5.286 -14.185 -14.483 1.00 97.56 97 ALA A O 1
ATOM 758 N N . ARG A 1 98 ? 4.850 -12.317 -13.310 1.00 96.31 98 ARG A N 1
ATOM 759 C CA . ARG A 1 98 ? 5.102 -12.876 -11.968 1.00 96.31 98 ARG A CA 1
ATOM 760 C C . ARG A 1 98 ? 3.872 -13.539 -11.338 1.00 96.31 98 ARG A C 1
ATOM 762 O O . ARG A 1 98 ? 3.960 -14.008 -10.207 1.00 96.31 98 ARG A O 1
ATOM 769 N N . GLY A 1 99 ? 2.738 -13.580 -12.038 1.00 96.19 99 GLY A N 1
ATOM 770 C CA . GLY A 1 99 ? 1.484 -14.129 -11.519 1.00 96.19 99 GLY A CA 1
ATOM 771 C C . GLY A 1 99 ? 0.812 -13.247 -10.464 1.00 96.19 99 GLY A C 1
ATOM 772 O O . GLY A 1 99 ? 0.028 -13.752 -9.666 1.00 96.19 99 GLY A O 1
ATOM 773 N N . ILE A 1 100 ? 1.123 -11.947 -10.430 1.00 96.56 100 ILE A N 1
ATOM 774 C CA . ILE A 1 100 ? 0.493 -10.990 -9.518 1.00 96.56 100 ILE A CA 1
ATOM 775 C C . ILE A 1 100 ? -0.814 -10.504 -10.142 1.00 96.56 100 ILE A C 1
ATOM 777 O O . ILE A 1 100 ? -0.827 -9.942 -11.238 1.00 96.56 100 ILE A O 1
ATOM 781 N N . GLU A 1 101 ? -1.912 -10.686 -9.415 1.00 95.62 101 GLU A N 1
ATOM 782 C CA . GLU A 1 101 ? -3.212 -10.126 -9.769 1.00 95.62 101 GLU A CA 1
ATOM 783 C C . GLU A 1 101 ? -3.357 -8.709 -9.199 1.00 95.62 101 GLU A C 1
ATOM 785 O O . GLU A 1 101 ? -3.113 -8.467 -8.015 1.00 95.62 101 GLU A O 1
ATOM 790 N N . LEU A 1 102 ? -3.774 -7.766 -10.044 1.00 95.56 102 LEU A N 1
ATOM 791 C CA . LEU A 1 102 ? -4.052 -6.394 -9.634 1.00 95.56 102 LEU A CA 1
ATOM 792 C C . LEU A 1 102 ? -5.543 -6.232 -9.355 1.00 95.56 102 LEU A C 1
ATOM 794 O O . LEU A 1 102 ? -6.378 -6.418 -10.237 1.00 95.56 102 LEU A O 1
ATOM 798 N N . VAL A 1 103 ? -5.866 -5.838 -8.126 1.00 95.81 103 VAL A N 1
ATOM 799 C CA . VAL A 1 103 ? -7.241 -5.681 -7.647 1.00 95.81 103 VAL A CA 1
ATOM 800 C C . VAL A 1 103 ? -7.443 -4.298 -7.026 1.00 95.81 103 VAL A C 1
ATOM 802 O O . VAL A 1 103 ? -6.491 -3.702 -6.515 1.00 95.81 103 VAL A O 1
ATOM 805 N N . PRO A 1 104 ? -8.673 -3.753 -7.028 1.00 95.56 104 PRO A N 1
ATOM 806 C CA . PRO A 1 104 ? -8.959 -2.537 -6.277 1.00 95.56 104 PRO A CA 1
ATOM 807 C C . PRO A 1 104 ? -8.781 -2.782 -4.766 1.00 95.56 104 PRO A C 1
ATOM 809 O O . PRO A 1 104 ? -9.077 -3.883 -4.295 1.00 95.56 104 PRO A O 1
ATOM 812 N N . PRO A 1 105 ? -8.412 -1.767 -3.959 1.00 94.88 105 PRO A N 1
ATOM 813 C CA . PRO A 1 105 ? -8.104 -1.965 -2.537 1.00 94.88 105 PRO A CA 1
ATOM 814 C C . PRO A 1 105 ? -9.263 -2.585 -1.747 1.00 94.88 105 PRO A C 1
ATOM 816 O O . PRO A 1 105 ? -9.056 -3.413 -0.868 1.00 94.88 105 PRO A O 1
ATOM 819 N N . GLY A 1 106 ? -10.509 -2.254 -2.104 1.00 95.50 106 GLY A N 1
ATOM 820 C CA . GLY A 1 106 ? -11.700 -2.828 -1.476 1.00 95.50 106 GLY A CA 1
ATOM 821 C C . GLY A 1 106 ? -11.874 -4.342 -1.666 1.00 95.50 106 GLY A C 1
ATOM 822 O O . GLY A 1 106 ? -12.714 -4.926 -0.983 1.00 95.50 106 GLY A O 1
ATOM 823 N N . ALA A 1 107 ? -11.129 -4.982 -2.571 1.00 95.00 107 ALA A N 1
ATOM 824 C CA . ALA A 1 107 ? -11.079 -6.441 -2.689 1.00 95.00 107 ALA A CA 1
ATOM 825 C C . ALA A 1 107 ? -10.234 -7.093 -1.579 1.00 95.00 107 ALA A C 1
ATOM 827 O O . ALA A 1 107 ? -10.407 -8.274 -1.306 1.00 95.00 107 ALA A O 1
ATOM 828 N N . LEU A 1 108 ? -9.366 -6.322 -0.909 1.00 93.75 108 LEU A N 1
ATOM 829 C CA . LEU A 1 108 ? -8.527 -6.791 0.199 1.00 93.75 108 LEU A CA 1
ATOM 830 C C . LEU A 1 108 ? -9.265 -6.810 1.544 1.00 93.75 108 LEU A C 1
ATOM 832 O O . LEU A 1 108 ? -8.733 -7.316 2.529 1.00 93.75 108 LEU A O 1
ATOM 836 N N . LEU A 1 109 ? -10.474 -6.243 1.612 1.00 95.00 109 LEU A N 1
ATOM 837 C CA . LEU A 1 109 ? -11.250 -6.217 2.848 1.00 95.00 109 LEU A CA 1
ATOM 838 C C . LEU A 1 109 ? -11.626 -7.642 3.278 1.00 95.00 109 LEU A C 1
ATOM 840 O O . LEU A 1 109 ? -12.213 -8.379 2.480 1.00 95.00 109 LEU A O 1
ATOM 844 N N . PRO A 1 110 ? -11.349 -8.030 4.534 1.00 92.75 110 PRO A N 1
ATOM 845 C CA . PRO A 1 110 ? -11.704 -9.352 5.015 1.00 92.75 110 PRO A CA 1
ATOM 846 C C . PRO A 1 110 ? -13.223 -9.476 5.174 1.00 92.75 110 PRO A C 1
ATOM 848 O O . PRO A 1 110 ? -13.921 -8.510 5.477 1.00 92.75 110 PRO A O 1
ATOM 851 N N . ALA A 1 111 ? -13.732 -10.698 5.020 1.00 89.19 111 ALA A N 1
ATOM 852 C CA . ALA A 1 111 ? -15.130 -11.014 5.317 1.00 89.19 111 ALA A CA 1
ATOM 853 C C . ALA A 1 111 ? -15.411 -11.149 6.830 1.00 89.19 111 ALA A C 1
ATOM 855 O O . ALA A 1 111 ? -16.568 -11.158 7.242 1.00 89.19 111 ALA A O 1
ATOM 856 N N . GLY A 1 112 ? -14.359 -11.308 7.642 1.00 89.19 112 GLY A N 1
ATOM 857 C CA . GLY A 1 112 ? -14.434 -11.497 9.091 1.00 89.19 112 GLY A CA 1
ATOM 858 C C . GLY A 1 112 ? -14.180 -10.221 9.895 1.00 89.19 112 GLY A C 1
ATOM 859 O O . GLY A 1 112 ? -14.203 -9.111 9.368 1.00 89.19 112 GLY A O 1
ATOM 860 N N . GLY A 1 113 ? -13.921 -10.395 11.193 1.00 92.75 113 GLY A N 1
ATOM 861 C CA . GLY A 1 113 ? -13.575 -9.289 12.085 1.00 92.75 113 GLY A CA 1
ATOM 862 C C . GLY A 1 113 ? -12.259 -8.616 11.689 1.00 92.75 113 GLY A C 1
ATOM 863 O O . GLY A 1 113 ? -11.294 -9.289 11.327 1.00 92.75 113 GLY A O 1
ATOM 864 N N . ILE A 1 114 ? -12.230 -7.288 11.782 1.00 96.56 114 ILE A N 1
ATOM 865 C CA . ILE A 1 114 ? -11.041 -6.463 11.556 1.00 96.56 114 ILE A CA 1
ATOM 866 C C . ILE A 1 114 ? -10.504 -6.045 12.931 1.00 96.56 114 ILE A C 1
ATOM 868 O O . ILE A 1 114 ? -11.286 -5.539 13.736 1.00 96.56 114 ILE A O 1
ATOM 872 N N . PRO A 1 115 ? -9.212 -6.259 13.239 1.00 95.88 115 PRO A N 1
ATOM 873 C CA . PRO A 1 115 ? -8.667 -5.905 14.544 1.00 95.88 115 PRO A CA 1
ATOM 874 C C . PRO A 1 115 ? -8.600 -4.380 14.736 1.00 95.88 115 PRO A C 1
ATOM 876 O O . PRO A 1 115 ? -8.428 -3.645 13.757 1.00 95.88 115 PRO A O 1
ATOM 879 N N . PRO A 1 116 ? -8.672 -3.882 15.982 1.00 97.06 116 PRO A N 1
ATOM 880 C CA . PRO A 1 116 ? -8.403 -2.481 16.266 1.00 97.06 116 PRO A CA 1
ATOM 881 C C . PRO A 1 116 ? -6.935 -2.140 16.006 1.00 97.06 116 PRO A C 1
ATOM 883 O O . PRO A 1 116 ? -6.037 -2.964 16.181 1.00 97.06 116 PRO A O 1
ATOM 886 N N . GLY A 1 117 ? -6.675 -0.884 15.660 1.00 96.31 117 GLY A N 1
ATOM 887 C CA . GLY A 1 117 ? -5.325 -0.353 15.513 1.00 96.31 117 GLY A CA 1
ATOM 888 C C . GLY A 1 117 ? -5.285 1.154 15.721 1.00 96.31 117 GLY A C 1
ATOM 889 O O . GLY A 1 117 ? -6.311 1.835 15.724 1.00 96.31 117 GLY A O 1
ATOM 890 N N . ARG A 1 118 ? -4.086 1.698 15.918 1.00 96.19 118 ARG A N 1
ATOM 891 C CA . ARG A 1 118 ? -3.886 3.133 16.145 1.00 96.19 118 ARG A CA 1
ATOM 892 C C . ARG A 1 118 ? -3.109 3.742 14.993 1.00 96.19 118 ARG A C 1
ATOM 894 O O . ARG A 1 118 ? -2.289 3.084 14.360 1.00 96.19 118 ARG A O 1
ATOM 901 N N . ILE A 1 119 ? -3.373 5.016 14.736 1.00 95.94 119 ILE A N 1
ATOM 902 C CA . ILE A 1 119 ? -2.576 5.837 13.828 1.00 95.94 119 ILE A CA 1
ATOM 903 C C . ILE A 1 119 ? -1.799 6.831 14.668 1.00 95.94 119 ILE A C 1
ATOM 905 O O . ILE A 1 119 ? -2.355 7.485 15.550 1.00 95.94 119 ILE A O 1
ATOM 909 N N . VAL A 1 120 ? -0.526 6.983 14.339 1.00 95.38 120 VAL A N 1
ATOM 910 C CA . VAL A 1 120 ? 0.343 8.004 14.911 1.00 95.38 120 VAL A CA 1
ATOM 911 C C . VAL A 1 120 ? 1.023 8.800 13.809 1.00 95.38 120 VAL A C 1
ATOM 913 O O . VAL A 1 120 ? 1.100 8.371 12.660 1.00 95.38 120 VAL A O 1
ATOM 916 N N . GLN A 1 121 ? 1.501 9.984 14.164 1.00 95.06 121 GLN A N 1
ATOM 917 C CA . GLN A 1 121 ? 2.220 10.863 13.256 1.00 95.06 121 GLN A CA 1
ATOM 918 C C . GLN A 1 121 ? 3.721 10.608 13.368 1.00 95.06 121 GLN A C 1
ATOM 920 O O . GLN A 1 121 ? 4.274 10.716 14.461 1.00 95.06 121 GLN A O 1
ATOM 925 N N . ARG A 1 122 ? 4.370 10.239 12.260 1.00 93.50 122 ARG A N 1
ATOM 926 C CA . ARG A 1 122 ? 5.819 9.992 12.215 1.00 93.50 122 ARG A CA 1
ATOM 927 C C . ARG A 1 122 ? 6.404 10.420 10.879 1.00 93.50 122 ARG A C 1
ATOM 929 O O . ARG A 1 122 ? 5.732 10.359 9.852 1.00 93.50 122 ARG A O 1
ATOM 936 N N . GLU A 1 123 ? 7.671 10.796 10.901 1.00 91.56 123 GLU A N 1
ATOM 937 C CA . GLU A 1 123 ? 8.492 10.845 9.695 1.00 91.56 123 GLU A CA 1
ATOM 938 C C . GLU A 1 123 ? 8.870 9.416 9.289 1.00 91.56 123 GLU A C 1
ATOM 940 O O . GLU A 1 123 ? 9.038 8.542 10.147 1.00 91.56 123 GLU A O 1
ATOM 945 N N . ILE A 1 124 ? 9.000 9.171 7.985 1.00 84.50 124 ILE A N 1
ATOM 946 C CA . ILE A 1 124 ? 9.502 7.898 7.464 1.00 84.50 124 ILE A CA 1
ATOM 947 C C . ILE A 1 124 ? 10.758 8.141 6.618 1.00 84.50 124 ILE A C 1
ATOM 949 O O . ILE A 1 124 ? 10.844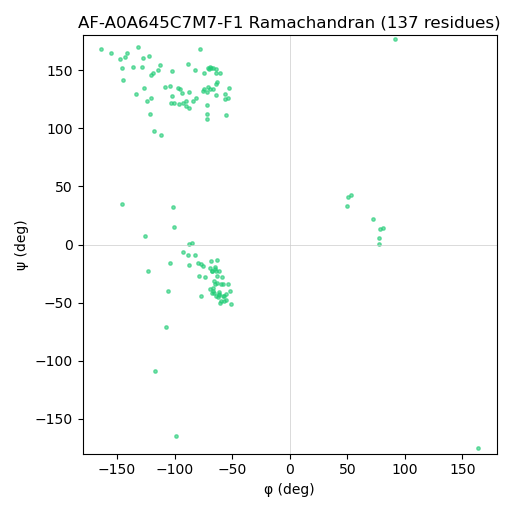 9.164 5.932 1.00 84.50 124 ILE A O 1
ATOM 953 N N . PRO A 1 125 ? 11.739 7.221 6.628 1.00 80.44 125 PRO A N 1
ATOM 954 C CA . PRO A 1 125 ? 12.917 7.347 5.781 1.00 80.44 125 PRO A CA 1
ATOM 955 C C . PRO A 1 125 ? 12.530 7.481 4.308 1.00 80.44 125 PRO A C 1
ATOM 957 O O . PRO A 1 125 ? 11.762 6.679 3.783 1.00 80.44 125 PRO A O 1
ATOM 960 N N . GLY A 1 126 ? 13.075 8.492 3.634 1.00 74.06 126 GLY A N 1
ATOM 961 C CA . GLY A 1 126 ? 12.771 8.732 2.226 1.00 74.06 126 GLY A CA 1
ATOM 962 C C . GLY A 1 126 ? 11.449 9.468 1.967 1.00 74.06 126 GLY A C 1
ATOM 963 O O . GLY A 1 126 ? 10.989 9.549 0.831 1.00 74.06 126 GLY A O 1
ATOM 964 N N . ARG A 1 127 ? 10.822 10.078 2.965 1.00 80.50 127 ARG A N 1
ATOM 965 C CA . ARG A 1 127 ? 9.728 11.007 2.689 1.00 80.50 127 ARG A CA 1
ATOM 966 C C . ARG A 1 127 ? 9.900 12.267 3.495 1.00 80.50 127 ARG A C 1
ATOM 968 O O . ARG A 1 127 ? 10.116 12.212 4.700 1.00 80.50 127 ARG A O 1
ATOM 975 N N . GLU A 1 128 ? 9.816 13.398 2.812 1.00 81.62 128 GLU A N 1
ATOM 976 C CA . GLU A 1 128 ? 9.748 14.674 3.501 1.00 81.62 128 GLU A CA 1
ATOM 977 C C . GLU A 1 128 ? 8.383 14.814 4.175 1.00 81.62 128 GLU A C 1
ATOM 979 O O . GLU A 1 128 ? 7.337 14.527 3.585 1.00 81.62 128 GLU A O 1
ATOM 984 N N . GLY A 1 129 ? 8.410 15.277 5.421 1.00 87.62 129 GLY A N 1
ATOM 985 C CA . GLY A 1 129 ? 7.218 15.558 6.203 1.00 87.62 129 GLY A CA 1
ATOM 986 C C . GLY A 1 129 ? 6.721 14.399 7.065 1.00 87.62 129 GLY A C 1
ATOM 987 O O . GLY A 1 129 ? 7.250 13.288 7.094 1.00 87.62 129 GLY A O 1
ATOM 988 N N . ILE A 1 130 ? 5.668 14.717 7.810 1.00 92.56 130 ILE A N 1
ATOM 989 C CA . ILE A 1 130 ? 5.037 13.835 8.786 1.00 92.56 130 ILE A CA 1
ATOM 990 C C . ILE A 1 130 ? 3.880 13.104 8.113 1.00 92.56 130 ILE A C 1
ATOM 992 O O . ILE A 1 130 ? 3.005 13.726 7.508 1.00 92.56 130 ILE A O 1
ATOM 996 N N . LEU A 1 131 ? 3.838 11.785 8.272 1.00 92.56 131 LEU A N 1
ATOM 997 C CA . LEU A 1 131 ? 2.775 10.934 7.755 1.00 92.56 131 LEU A CA 1
ATOM 998 C C . LEU A 1 131 ? 1.948 10.327 8.880 1.00 92.56 131 LEU A C 1
ATOM 1000 O O . LEU A 1 131 ? 2.423 10.111 9.996 1.00 92.56 131 LEU A O 1
ATOM 1004 N N . ALA A 1 132 ? 0.704 9.992 8.548 1.00 95.50 132 ALA A N 1
ATOM 1005 C CA . ALA A 1 132 ? -0.093 9.058 9.325 1.00 95.50 132 ALA A CA 1
ATOM 1006 C C . ALA A 1 132 ? 0.459 7.642 9.116 1.00 95.50 132 ALA A C 1
ATOM 1008 O O . ALA A 1 132 ? 0.488 7.144 7.991 1.00 95.50 132 ALA A O 1
ATOM 1009 N N . VAL A 1 133 ? 0.882 6.992 10.196 1.00 95.69 133 VAL A N 1
ATOM 1010 C CA . VAL A 1 133 ? 1.456 5.644 10.183 1.00 95.69 133 VAL A CA 1
ATOM 1011 C C . VAL A 1 133 ? 0.698 4.772 11.175 1.00 95.69 133 VAL A C 1
ATOM 1013 O O . VAL A 1 133 ? 0.435 5.192 12.304 1.00 95.69 133 VAL A O 1
ATOM 1016 N N . GLN A 1 134 ? 0.346 3.562 10.753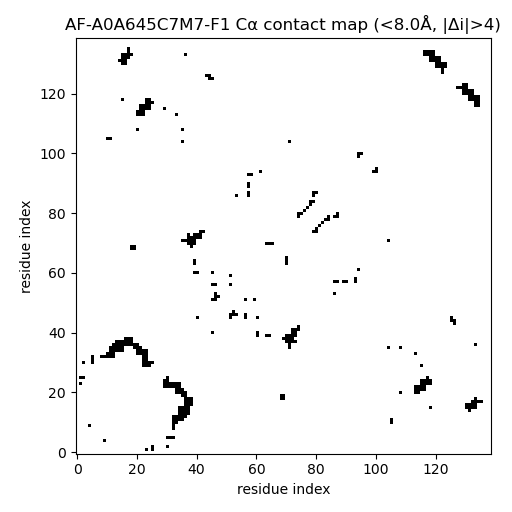 1.00 96.00 134 GLN A N 1
ATOM 1017 C CA . GLN A 1 134 ? -0.166 2.512 11.615 1.00 96.00 134 GLN A CA 1
ATOM 1018 C C . GLN A 1 134 ? 0.853 2.255 12.725 1.00 96.00 134 GLN A C 1
ATOM 1020 O O . GLN A 1 134 ? 2.033 2.006 12.479 1.00 96.00 134 GLN A O 1
ATOM 1025 N N . GLU A 1 135 ? 0.399 2.335 13.965 1.00 94.12 135 GLU A N 1
ATOM 1026 C CA . GLU A 1 135 ? 1.201 1.937 15.103 1.00 94.12 135 GLU A CA 1
ATOM 1027 C C . GLU A 1 135 ? 1.313 0.412 15.097 1.00 94.12 135 GLU A C 1
ATOM 1029 O O . GLU A 1 135 ? 0.333 -0.285 15.357 1.00 94.12 135 GLU A O 1
ATOM 1034 N N . SER A 1 136 ? 2.497 -0.106 14.758 1.00 78.81 136 SER A N 1
ATOM 1035 C CA . SER A 1 136 ? 2.818 -1.518 14.957 1.00 78.81 136 SER A CA 1
ATOM 1036 C C . SER A 1 136 ? 2.532 -1.880 16.413 1.00 78.81 136 SER A C 1
ATOM 1038 O O . SER A 1 136 ? 2.923 -1.132 17.316 1.00 78.81 136 SER A O 1
ATOM 1040 N N . ALA A 1 137 ? 1.869 -3.014 16.649 1.00 53.84 137 ALA A N 1
ATOM 1041 C CA . ALA A 1 137 ? 1.830 -3.582 17.988 1.00 53.84 137 ALA A CA 1
ATOM 1042 C C . ALA A 1 137 ? 3.285 -3.729 18.454 1.00 53.84 137 ALA A C 1
ATOM 1044 O O . ALA A 1 137 ? 4.108 -4.278 17.720 1.00 53.84 137 ALA A O 1
ATOM 1045 N N . LEU A 1 138 ? 3.620 -3.175 19.621 1.00 34.47 138 LEU A N 1
ATOM 1046 C CA . LEU A 1 138 ? 4.878 -3.506 20.280 1.00 34.47 138 LEU A CA 1
ATOM 1047 C C . LEU A 1 138 ? 4.888 -5.032 20.425 1.00 34.47 138 LEU A C 1
ATOM 1049 O O . LEU A 1 138 ? 4.031 -5.574 21.123 1.00 34.47 138 LEU A O 1
ATOM 1053 N N . VAL A 1 139 ? 5.779 -5.704 19.696 1.00 32.25 139 VAL A N 1
ATOM 1054 C CA . VAL A 1 139 ? 6.133 -7.098 19.980 1.00 32.25 139 VAL A CA 1
ATOM 1055 C C . VAL A 1 139 ? 7.025 -7.100 21.212 1.00 32.25 139 VAL A C 1
ATOM 1057 O O . VAL A 1 139 ? 7.929 -6.234 21.267 1.00 32.25 139 VAL A O 1
#

Sequence (139 aa):
MLTLKEKFHFRYNSDCRGETIFLPVVDGTELSTPQIPLSMPTYDELLGRNGVAHANYNEKLLEFASPDKMNLLTVHAEVEGGVCAGMFEEFLHLAAARGIELVPPGALLPAGGIPPGRIVQREIPGREGILAVQESALV

Secondary structure (DSSP, 8-state):
-HHHHGGGT-S-B--SB-SS-BEEEETTEEPSSPB--B-SPPHHHHTTSTT--HHHHHHHHHTT--TTS-------TTIIIIITHHHHHHHHHHHHHTTPPP--GGGS--SSPPPEE-EEEEE-TT-SSEEEEE-----

Mean predicted aligned error: 3.84 Å

Solvent-accessible surface area (backbone atoms only — not comparable to full-atom values): 8440 Å² total; per-residue (Å²): 109,70,79,62,53,54,78,68,68,51,90,54,46,58,86,30,34,32,66,64,62,23,18,41,46,54,97,90,40,74,45,90,45,32,35,47,31,39,46,41,76,39,66,80,49,42,55,78,42,98,86,29,42,82,94,48,37,54,65,60,56,53,70,70,57,51,95,91,51,62,75,31,73,67,79,48,62,78,45,44,60,44,89,34,30,70,59,43,54,49,38,55,53,53,36,49,76,70,71,50,84,88,72,64,74,80,75,72,60,71,95,66,92,67,51,77,36,39,72,42,82,41,70,51,94,65,48,92,62,75,37,47,28,49,54,72,77,86,125

=== Feature glossary ===
Key to the feature types in this record:

pLDDT. pLDDT is the predicted lDDT-Cα score: AlphaFold's confidence that the local environment of each residue (all inter-atomic distances within 15 Å) is correctly placed. It is a per-residue number between 0 and 100, with higher meaning more reliable.

Radius of gyration, Cα contacts, bounding box. The geometric summary reports three shape descriptors. Rg (radius of gyration) measures how spread out the Cα atoms are about their centre of mass; compact globular proteins have small Rg, elongated or unfolded ones large. Cα contacts (<8 Å, |i−j|>4) count long-range residue pairs in spatial proximity — high for tightly packed folds, near zero for rods or random coil. The bounding-box extents give the protein's footprint along x, y, z in Å.

Backbone torsions (φ/ψ). Backbone dihedral angles. Every residue except chain termini has a φ (preceding-C → N → Cα → C) and a ψ (N → Cα → C → next-N). They are reported in degrees following the IUPAC sign convention. Secondary structure is essentially a statement about which (φ, ψ) basin each residue occupies.

Contact-map, Ramachandran, and PAE plots. Plot images: a contact map (which residues are close in 3D, as an N×N binary image), a Ramachandran scatter (backbone torsion angles, revealing secondary-structure composition at a glance), and — for AlphaFold structures — a PAE heatmap (pairwise prediction confidence).

Predicted aligned error. Predicted Aligned Error (PAE) is an AlphaFold confidence matrix: entry (i, j) is the expected error in the position of residue j, in ångströms, when the prediction is superimposed on the true structure at residue i. Low PAE within a block of residues means that block is internally rigid and well-predicted; high PAE between two blocks means their relative placement is uncertain even if each block individually is confident.

Secondary structure (3-state, P-SEA). Three-state secondary structure (P-SEA) collapses the eight DSSP classes into helix (a), strand (b), and coil (c). P-SEA assigns these from Cα geometry alone — distances and angles — without requiring backbone oxygens, so it works on any Cα trace.

Solvent-accessible surface area. Solvent-accessible surface area (SASA) is the area in Å² traced out by the centre of a 1.4 Å probe sphere (a water molecule) rolled over the protein's van der Waals surface (Shrake–Rupley / Lee–Richards construction). Buried residues have near-zero SASA; fully exposed residues can exceed 200 Å². The total SASA scales roughly with the number of surface residues.

Foldseek 3Di. The Foldseek 3Di string encodes local tertiary geometry as a 20-letter alphabet — one character per residue — derived from the relative positions of nearby Cα atoms. Unlike the amino-acid sequence, 3Di is a direct function of the 3D structure, so two proteins with the same fold have similar 3Di strings even at low sequence identity.

B-factor. For experimental (PDB) structures, the B-factor (temperature factor) quantifies the positional spread of each atom in the crystal — a combination of thermal vibration and static disorder — in units of Å². High B-factors mark flexible loops or poorly resolved regions; low B-factors mark the rigid, well-ordered core.

mmCIF coordinates. The mmCIF block holds the 3D Cartesian coordinates of each backbone atom (N, Cα, C, O) in ångströms. mmCIF is the PDB's canonical archive format — a tagged-loop text representation of the atomic model.

InterPro / GO / CATH / organism. Functional annotations link the protein to c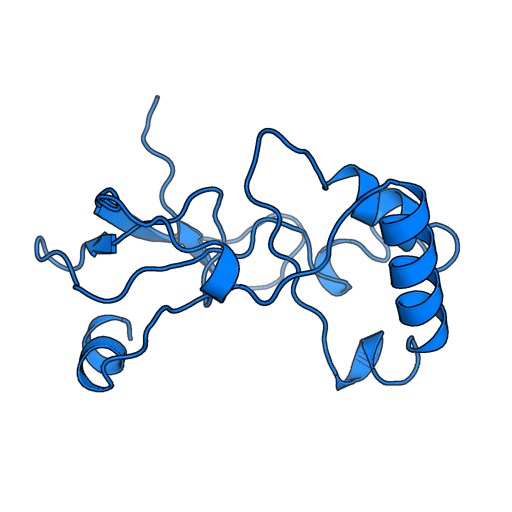urated databases. InterPro entries identify conserved domains and families by matching the sequence against member-database signatures (Pfam, PROSITE, CDD, …). Gene Ontology (GO) terms describe molecular function, biological process, and cellular component in a controlled vocabulary. CATH places the structure in a hierarchical fold classification (Class/Architecture/Topology/Homologous-superfamily). The organism is the source species.

Rendered structure images. Structure images are PyMOL renders from six orthogonal camera directions. Cartoon representation draws helices as coils and strands as arrows; sticks shows the backbone as bonds; surface shows the solvent-excluded envelope. Rainbow coloring maps sequence position to hue (blue→red, N→C); chain coloring assigns a distinct color per polypeptide.

Sequence. This is the polypeptide sequence — one letter per residue, N-terminus first. Length ranges from a few dozen residues for small domains to over a thousand for large multi-domain proteins.

Secondary structure (8-state, DSSP). The SS8 string is DSSP's per-residue secondary-structure call. α-helix (H) means an i→i+4 H-bond ladder; β-strand (E) means the residue participates in a β-sheet; 3₁₀ (G) and π (I) are tighter and wider helices; T/S are turns/bends; '-' is loop.

Nearest PDB structures. Structural nearest neighbors (via Foldseek easy-search vs the PDB). Reported per hit: target PDB id, E-value, and alignment TM-score. A TM-score above ~0.5 is the conventional threshold for 'same fold'.